Protein AF-A0A6P7GJR4-F1 (afdb_monomer)

Foldseek 3Di:
DDPLVVVVVVLVVVLVVLVVVVVVDVVSVVCLCPDPPDLSNSVDPDDDRPDDDPVRVLVVQCPDLQRNQLVVVCPDPPHDVCVVCVVVVVPPDDPVVVVVVSNVSSCVDPDPVVVCVVPDDDDPDDPVPPDPPPDPDDDDDDDDDDDD

Secondary structure (DSSP, 8-state):
--HHHHHHHHHHHHHHHHHHHHHH-HHHHHHHHH--SSTT-TTSSS----PPPHHHHHHHHHTSTTTSHHHHHHTSTTS-HHHHTHHHHS--S-HHHHHHHHHHHTT-S--HHHHHHHHS------GGGSS-----------------

Structure (mmCIF, N/CA/C/O backbone):
data_AF-A0A6P7GJR4-F1
#
_entry.id   AF-A0A6P7GJR4-F1
#
loop_
_atom_site.group_PDB
_atom_site.id
_atom_site.type_symbol
_atom_site.label_atom_id
_atom_site.label_alt_id
_atom_site.label_comp_id
_atom_site.label_asym_id
_atom_site.label_entity_id
_atom_site.label_seq_id
_atom_site.pdbx_PDB_ins_code
_atom_site.Cartn_x
_atom_site.Cartn_y
_atom_site.Cartn_z
_atom_site.occupancy
_atom_site.B_iso_or_equiv
_atom_site.auth_seq_id
_atom_site.auth_comp_id
_atom_site.auth_asym_id
_atom_site.auth_atom_id
_atom_site.pdbx_PDB_model_num
ATOM 1 N N . MET A 1 1 ? 3.185 6.226 3.267 1.00 56.47 1 MET A N 1
ATOM 2 C CA . MET A 1 1 ? 3.894 5.593 2.136 1.00 56.47 1 MET A CA 1
ATOM 3 C C . MET A 1 1 ? 3.688 4.096 2.273 1.00 56.47 1 MET A C 1
ATOM 5 O O . MET A 1 1 ? 4.055 3.567 3.313 1.00 56.47 1 MET A O 1
ATOM 9 N N . ASP A 1 2 ? 3.027 3.451 1.312 1.00 78.75 2 ASP A N 1
ATOM 10 C CA . ASP A 1 2 ? 2.813 2.000 1.344 1.00 78.75 2 ASP A CA 1
ATOM 11 C C . ASP A 1 2 ? 4.095 1.285 0.898 1.00 78.75 2 ASP A C 1
ATOM 13 O O . ASP A 1 2 ? 4.632 1.559 -0.175 1.00 78.75 2 ASP A O 1
ATOM 17 N N . ILE A 1 3 ? 4.630 0.420 1.760 1.00 82.62 3 ILE A N 1
ATOM 18 C CA . ILE A 1 3 ? 5.929 -0.231 1.532 1.00 82.62 3 ILE A CA 1
ATOM 19 C C . ILE A 1 3 ? 5.842 -1.222 0.361 1.00 82.62 3 ILE A C 1
ATOM 21 O O . ILE A 1 3 ? 6.806 -1.349 -0.392 1.00 82.62 3 ILE A O 1
ATOM 25 N N . GLY A 1 4 ? 4.691 -1.879 0.175 1.00 81.75 4 GLY A N 1
ATOM 26 C CA . GLY A 1 4 ? 4.464 -2.807 -0.934 1.00 81.75 4 GLY A CA 1
ATOM 27 C C . GLY A 1 4 ? 4.444 -2.084 -2.278 1.00 81.75 4 GLY A C 1
ATOM 28 O O . GLY A 1 4 ? 5.212 -2.421 -3.173 1.00 81.75 4 GLY A O 1
ATOM 29 N N . GLU A 1 5 ? 3.653 -1.017 -2.393 1.00 81.88 5 GLU A N 1
ATOM 30 C CA . GLU A 1 5 ? 3.609 -0.187 -3.607 1.00 81.88 5 GLU A CA 1
ATOM 31 C C . GLU A 1 5 ? 4.987 0.387 -3.966 1.00 81.88 5 GLU A C 1
ATOM 33 O O . GLU A 1 5 ? 5.377 0.420 -5.136 1.00 81.88 5 GLU A O 1
ATOM 38 N N . GLN A 1 6 ? 5.755 0.814 -2.958 1.00 85.50 6 GLN A N 1
ATOM 39 C CA . GLN A 1 6 ? 7.106 1.314 -3.177 1.00 85.50 6 GLN A CA 1
ATOM 40 C C . GLN A 1 6 ? 8.045 0.208 -3.672 1.00 85.50 6 GLN A C 1
ATOM 42 O O . GLN A 1 6 ? 8.828 0.457 -4.589 1.00 85.50 6 GLN A O 1
ATOM 47 N N . LEU A 1 7 ? 7.969 -0.996 -3.099 1.00 86.31 7 LEU A N 1
ATOM 48 C CA . LEU A 1 7 ? 8.746 -2.148 -3.553 1.00 86.31 7 LEU A CA 1
ATOM 49 C C . LEU A 1 7 ? 8.448 -2.467 -5.022 1.00 86.31 7 LEU A C 1
ATOM 51 O O . LEU A 1 7 ? 9.381 -2.565 -5.817 1.00 86.31 7 LEU A O 1
ATOM 55 N N . ASP A 1 8 ? 7.174 -2.538 -5.404 1.00 85.12 8 ASP A N 1
ATOM 56 C CA . ASP A 1 8 ? 6.777 -2.827 -6.786 1.00 85.12 8 ASP A CA 1
ATOM 57 C C . ASP A 1 8 ? 7.276 -1.768 -7.759 1.00 85.12 8 ASP A C 1
ATOM 59 O O . ASP A 1 8 ? 7.768 -2.092 -8.840 1.00 85.12 8 ASP A O 1
ATOM 63 N N . LYS A 1 9 ? 7.229 -0.495 -7.363 1.00 86.69 9 LYS A N 1
ATOM 64 C CA . LYS A 1 9 ? 7.783 0.593 -8.168 1.00 86.69 9 LYS A CA 1
ATOM 65 C C . LYS A 1 9 ? 9.291 0.437 -8.372 1.00 86.69 9 LYS A C 1
ATOM 67 O O . LYS A 1 9 ? 9.780 0.625 -9.485 1.00 86.69 9 LYS A O 1
ATOM 72 N N . GLN A 1 10 ? 10.034 0.083 -7.322 1.00 90.06 10 GLN A N 1
ATOM 73 C CA . GLN A 1 10 ? 11.476 -0.161 -7.435 1.00 90.06 10 GLN A CA 1
ATOM 74 C C . GLN A 1 10 ? 11.769 -1.370 -8.330 1.00 90.06 10 GLN A C 1
ATOM 76 O O . GLN A 1 10 ? 12.637 -1.297 -9.201 1.00 90.06 10 GLN A O 1
ATOM 81 N N . MET A 1 11 ? 11.009 -2.455 -8.177 1.00 89.88 11 MET A N 1
ATOM 82 C CA . MET A 1 11 ? 11.137 -3.644 -9.017 1.00 89.88 11 MET A CA 1
ATOM 83 C C . MET A 1 11 ? 10.835 -3.336 -10.489 1.00 89.88 11 MET A C 1
ATOM 85 O O . MET A 1 11 ? 11.610 -3.728 -11.361 1.00 89.88 11 MET A O 1
ATOM 89 N N . ALA A 1 12 ? 9.775 -2.577 -10.777 1.00 88.75 12 ALA A N 1
ATOM 90 C CA . ALA A 1 12 ? 9.421 -2.158 -12.131 1.00 88.75 12 ALA A CA 1
ATOM 91 C C . ALA A 1 12 ? 10.523 -1.308 -12.778 1.00 88.75 12 ALA A C 1
ATOM 93 O O . ALA A 1 12 ? 10.898 -1.551 -13.928 1.00 88.75 12 ALA A O 1
ATOM 94 N N . ASN A 1 13 ? 11.083 -0.351 -12.033 1.00 92.19 13 ASN A N 1
ATOM 95 C CA . ASN A 1 13 ? 12.175 0.494 -12.512 1.00 92.19 13 ASN A CA 1
ATOM 96 C C . ASN A 1 13 ? 13.410 -0.336 -12.876 1.00 92.19 13 ASN A C 1
ATOM 98 O O . ASN A 1 13 ? 13.966 -0.172 -13.962 1.00 92.19 13 ASN A O 1
ATOM 102 N N . LEU A 1 14 ? 13.813 -1.260 -11.999 1.00 92.38 14 LEU A N 1
ATOM 103 C CA . LEU A 1 14 ? 14.963 -2.122 -12.258 1.00 92.38 14 LEU A CA 1
ATOM 104 C C . LEU A 1 14 ? 14.714 -3.047 -13.453 1.00 92.38 14 LEU A C 1
ATOM 106 O O . LEU A 1 14 ? 15.564 -3.142 -14.335 1.00 92.38 14 LEU A O 1
ATOM 110 N N . ARG A 1 15 ? 13.536 -3.679 -13.542 1.00 91.56 15 ARG A N 1
ATOM 111 C CA . ARG A 1 15 ? 13.178 -4.519 -14.699 1.00 91.56 15 ARG A CA 1
ATOM 112 C C . ARG A 1 15 ? 13.223 -3.724 -16.002 1.00 91.56 15 ARG A C 1
ATOM 114 O O . ARG A 1 15 ? 13.743 -4.221 -16.996 1.00 91.56 15 ARG A O 1
ATOM 121 N N . THR A 1 16 ? 12.717 -2.493 -15.987 1.00 92.06 16 THR A N 1
ATOM 122 C CA . THR A 1 16 ? 12.740 -1.596 -17.150 1.00 92.06 16 THR A CA 1
ATOM 123 C C . THR A 1 16 ? 14.170 -1.277 -17.567 1.00 92.06 16 THR A C 1
ATOM 125 O O . THR A 1 16 ? 14.503 -1.407 -18.741 1.00 92.06 16 THR A O 1
ATOM 128 N N . TYR A 1 17 ? 15.035 -0.942 -16.607 1.00 93.94 17 TYR A N 1
ATOM 129 C CA . TYR A 1 17 ? 16.449 -0.675 -16.859 1.00 93.94 17 TYR A CA 1
ATOM 130 C C . TYR A 1 17 ? 17.159 -1.869 -17.511 1.00 93.94 17 TYR A C 1
ATOM 132 O O . TYR A 1 17 ? 17.766 -1.721 -18.571 1.00 93.94 17 TYR A O 1
ATOM 140 N N . PHE A 1 18 ? 17.045 -3.066 -16.925 1.00 92.88 18 PHE A N 1
ATOM 141 C CA . PHE A 1 18 ? 17.712 -4.262 -17.451 1.00 92.88 18 PHE A CA 1
ATOM 142 C C . PHE A 1 18 ? 17.209 -4.647 -18.846 1.00 92.88 18 PHE A C 1
ATOM 144 O O . PHE A 1 18 ? 18.015 -5.007 -19.705 1.00 92.88 18 PHE A O 1
ATOM 151 N N . LYS A 1 19 ? 15.898 -4.526 -19.096 1.00 90.81 19 LYS A N 1
ATOM 152 C CA . LYS A 1 19 ? 15.306 -4.814 -20.410 1.00 90.81 19 LYS A CA 1
ATOM 153 C C . LYS A 1 19 ? 15.736 -3.797 -21.468 1.00 90.81 19 LYS A C 1
ATOM 155 O O . LYS A 1 19 ? 16.168 -4.214 -22.537 1.00 90.81 19 LYS A O 1
ATOM 160 N N . ALA A 1 20 ? 15.713 -2.502 -21.153 1.00 93.44 20 ALA A N 1
ATOM 161 C CA . ALA A 1 20 ? 16.201 -1.459 -22.058 1.00 93.44 20 ALA A CA 1
ATOM 162 C C . ALA A 1 20 ? 17.692 -1.654 -22.388 1.00 93.44 20 ALA A C 1
ATOM 164 O O . ALA A 1 20 ? 18.111 -1.557 -23.539 1.00 93.44 20 ALA A O 1
ATOM 165 N N . GLN A 1 21 ? 18.504 -2.020 -21.395 1.00 93.81 21 GLN A N 1
ATOM 166 C CA . GLN A 1 21 ? 19.927 -2.268 -21.610 1.00 93.81 21 GLN A CA 1
ATOM 167 C C . GLN A 1 21 ? 20.199 -3.553 -22.418 1.00 93.81 21 GLN A C 1
ATOM 169 O O . GLN A 1 21 ? 21.218 -3.649 -23.101 1.00 93.81 21 GLN A O 1
ATOM 174 N N . ALA A 1 22 ? 19.296 -4.538 -22.397 1.00 92.56 22 ALA A N 1
ATOM 175 C CA . ALA A 1 22 ? 19.399 -5.759 -23.206 1.00 92.56 22 ALA A CA 1
ATOM 176 C C . ALA A 1 22 ? 19.196 -5.522 -24.719 1.00 92.56 22 ALA A C 1
ATOM 178 O O . ALA A 1 22 ? 19.582 -6.367 -25.541 1.00 92.56 22 ALA A O 1
ATOM 179 N N . GLU A 1 23 ? 18.626 -4.377 -25.102 1.00 92.00 23 GLU A N 1
ATOM 180 C CA . GLU A 1 23 ? 18.539 -3.950 -26.502 1.00 92.00 23 GLU A CA 1
ATOM 181 C C . GLU A 1 23 ? 19.927 -3.590 -27.048 1.00 92.00 23 GLU A C 1
ATOM 183 O O . GLU A 1 23 ? 20.268 -3.979 -28.165 1.00 92.00 23 GLU A O 1
ATOM 188 N N . SER A 1 24 ? 20.759 -2.937 -26.229 1.00 93.06 24 SER A N 1
ATOM 189 C CA . SER A 1 24 ? 22.090 -2.451 -26.615 1.00 93.06 24 SER A CA 1
ATOM 190 C C . SER A 1 24 ? 23.242 -3.398 -26.254 1.00 93.06 24 SER A C 1
ATOM 192 O O . SER A 1 24 ? 24.281 -3.376 -26.912 1.00 93.06 24 SER A O 1
ATOM 194 N N . SER A 1 25 ? 23.086 -4.247 -25.231 1.00 95.75 25 SER A N 1
ATOM 195 C CA . SER A 1 25 ? 24.165 -5.070 -24.673 1.00 95.75 25 SER A CA 1
ATOM 196 C C . SER A 1 25 ? 23.846 -6.567 -24.688 1.00 95.75 25 SER A C 1
ATOM 198 O O . SER A 1 25 ? 22.870 -7.030 -24.092 1.00 95.75 25 SER A O 1
ATOM 200 N N . THR A 1 26 ? 24.738 -7.357 -25.294 1.00 93.62 26 THR A N 1
ATOM 201 C CA . THR A 1 26 ? 24.657 -8.830 -25.305 1.00 93.62 26 THR A CA 1
ATOM 202 C C . THR A 1 26 ? 24.745 -9.430 -23.901 1.00 93.62 26 THR A C 1
ATOM 204 O O . THR A 1 26 ? 24.062 -10.408 -23.613 1.00 93.62 26 THR A O 1
ATOM 207 N N . PHE A 1 27 ? 25.513 -8.813 -22.999 1.00 93.81 27 PHE A N 1
ATOM 208 C CA . PHE A 1 27 ? 25.630 -9.237 -21.603 1.00 93.81 27 PHE A CA 1
ATOM 209 C C . PHE A 1 27 ? 24.295 -9.133 -20.851 1.00 93.81 27 PHE A C 1
ATOM 211 O O . PHE A 1 27 ? 23.854 -10.098 -20.229 1.00 93.81 27 PHE A O 1
ATOM 218 N N . HIS A 1 28 ? 23.607 -7.993 -20.970 1.00 93.31 28 HIS A N 1
ATOM 219 C CA . HIS A 1 28 ? 22.311 -7.773 -20.320 1.00 93.31 28 HIS A CA 1
ATOM 220 C C . HIS A 1 28 ? 21.228 -8.698 -20.883 1.00 93.31 28 HIS A C 1
ATOM 222 O O . HIS A 1 28 ? 20.371 -9.170 -20.138 1.00 93.31 28 HIS A O 1
ATOM 228 N N . ARG A 1 29 ? 21.310 -9.033 -22.177 1.00 93.56 29 ARG A N 1
ATOM 229 C CA . ARG A 1 29 ? 20.435 -10.028 -22.808 1.00 93.56 29 ARG A CA 1
ATOM 230 C C . ARG A 1 29 ? 20.633 -11.426 -22.225 1.00 93.56 29 ARG A C 1
ATOM 232 O O . ARG A 1 29 ? 19.645 -12.083 -21.908 1.00 93.56 29 ARG A O 1
ATOM 239 N N . SER A 1 30 ? 21.881 -11.854 -22.034 1.00 92.75 30 SER A N 1
ATOM 240 C CA . SER A 1 30 ? 22.189 -13.136 -21.390 1.00 92.75 30 SER A CA 1
ATOM 241 C C . SER A 1 30 ? 21.684 -13.185 -19.947 1.00 92.75 30 SER A C 1
ATOM 243 O O . SER A 1 30 ? 21.093 -14.184 -19.549 1.00 92.75 30 SER A O 1
ATOM 245 N N . ILE A 1 31 ? 21.840 -12.094 -19.186 1.00 91.38 31 ILE A N 1
ATOM 246 C CA . ILE A 1 31 ? 21.292 -11.989 -17.824 1.00 91.38 31 ILE A CA 1
ATOM 247 C C . ILE A 1 31 ? 19.768 -12.132 -17.845 1.00 91.38 31 ILE A C 1
ATOM 249 O O . ILE A 1 31 ? 19.232 -12.969 -17.126 1.00 91.38 31 ILE A O 1
ATOM 253 N N . CYS A 1 32 ? 19.070 -11.373 -18.697 1.00 91.75 32 CYS A N 1
ATOM 254 C CA . CYS A 1 32 ? 17.608 -11.427 -18.769 1.00 91.75 32 CYS A CA 1
ATOM 255 C C . CYS A 1 32 ? 17.085 -12.813 -19.178 1.00 91.75 32 CYS A C 1
ATOM 257 O O . CYS A 1 32 ? 16.010 -13.208 -18.742 1.00 91.75 32 CYS A O 1
ATOM 259 N N . ALA A 1 33 ? 17.828 -13.555 -20.004 1.00 90.19 33 ALA A N 1
ATOM 260 C CA . ALA A 1 33 ? 17.431 -14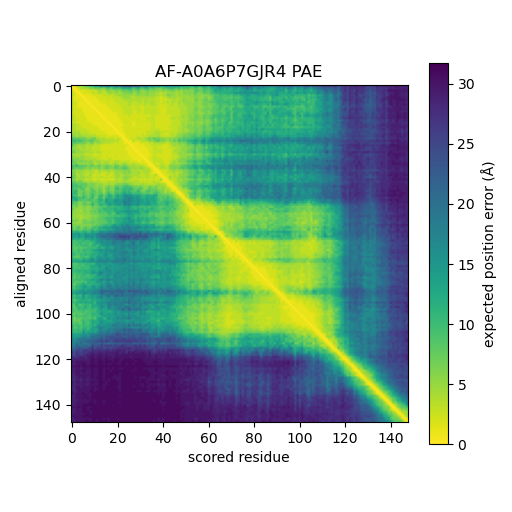.889 -20.449 1.00 90.19 33 ALA A CA 1
ATOM 261 C C . ALA A 1 33 ? 17.600 -15.972 -19.367 1.00 90.19 33 ALA A C 1
ATOM 263 O O . ALA A 1 33 ? 16.844 -16.945 -19.357 1.00 90.19 33 ALA A O 1
ATOM 264 N N . VAL A 1 34 ? 18.593 -15.817 -18.485 1.00 92.06 34 VAL A N 1
ATOM 265 C CA . VAL A 1 34 ? 18.960 -16.814 -17.463 1.00 92.06 34 VAL A CA 1
ATOM 266 C C . VAL A 1 34 ? 18.319 -16.519 -16.103 1.00 92.06 34 VAL A C 1
ATOM 268 O O . VAL A 1 34 ? 18.130 -17.435 -15.306 1.00 92.06 34 VAL A O 1
ATOM 271 N N . ASP A 1 35 ? 17.976 -15.262 -15.825 1.00 87.38 35 ASP A N 1
ATOM 272 C CA . ASP A 1 35 ? 17.453 -14.848 -14.525 1.00 87.38 35 ASP A CA 1
ATOM 273 C C . ASP A 1 35 ? 16.037 -15.385 -14.244 1.00 87.38 35 ASP A C 1
ATOM 275 O O . ASP A 1 35 ? 15.036 -14.896 -14.776 1.00 87.38 35 ASP A O 1
ATOM 279 N N . ASP A 1 36 ? 15.985 -16.375 -13.351 1.00 85.31 36 ASP A N 1
ATOM 280 C CA . ASP A 1 36 ? 14.766 -16.957 -12.763 1.00 85.31 36 ASP A CA 1
ATOM 281 C C . ASP A 1 36 ? 14.831 -17.028 -11.220 1.00 85.31 36 ASP A C 1
ATOM 283 O O . ASP A 1 36 ? 13.836 -17.268 -10.54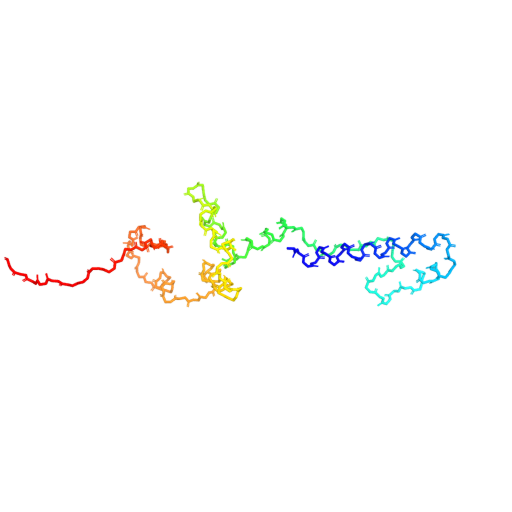0 1.00 85.31 36 ASP A O 1
ATOM 287 N N . SER A 1 37 ? 16.016 -16.809 -10.639 1.00 83.62 37 SER A N 1
ATOM 288 C CA . SER A 1 37 ? 16.271 -16.968 -9.203 1.00 83.62 37 SER A CA 1
ATOM 289 C C . SER A 1 37 ? 16.148 -15.671 -8.408 1.00 83.62 37 SER A C 1
ATOM 291 O O . SER A 1 37 ? 16.005 -15.720 -7.184 1.00 83.62 37 SER A O 1
ATOM 293 N N . THR A 1 38 ? 16.198 -14.508 -9.065 1.00 85.50 38 THR A N 1
ATOM 294 C CA . THR A 1 38 ? 16.033 -13.225 -8.380 1.00 85.50 38 THR A CA 1
ATOM 295 C C . THR A 1 38 ? 14.560 -12.817 -8.302 1.00 85.50 38 THR A C 1
ATOM 297 O O . THR A 1 38 ? 13.757 -13.182 -9.166 1.00 85.50 38 THR A O 1
ATOM 300 N N . PRO A 1 39 ? 14.174 -11.987 -7.315 1.00 82.06 39 PRO A N 1
ATOM 301 C CA . PRO A 1 39 ? 12.824 -11.428 -7.252 1.00 82.06 39 PRO A CA 1
ATOM 302 C C . PRO A 1 39 ? 12.427 -10.639 -8.508 1.00 82.06 39 PRO A C 1
ATOM 304 O O . PRO A 1 39 ? 11.238 -10.472 -8.768 1.00 82.06 39 PRO A O 1
ATOM 307 N N . LEU A 1 40 ? 13.401 -10.153 -9.292 1.00 85.62 40 LEU A N 1
ATOM 308 C CA . LEU A 1 40 ? 13.132 -9.398 -10.510 1.00 85.62 40 LEU A CA 1
ATOM 309 C C . LEU A 1 40 ? 12.571 -10.262 -11.630 1.00 85.62 40 LEU A C 1
ATOM 311 O O . LEU A 1 40 ? 11.862 -9.692 -12.452 1.00 85.62 40 LEU A O 1
ATOM 315 N N . LYS A 1 41 ? 12.860 -11.571 -11.676 1.00 87.12 41 LYS A N 1
ATOM 316 C CA . LYS A 1 41 ? 12.387 -12.514 -12.705 1.00 87.12 41 LYS A CA 1
ATOM 317 C C . LYS A 1 41 ? 12.414 -11.919 -14.114 1.00 87.12 41 LYS A C 1
ATOM 319 O O . LYS A 1 41 ? 11.375 -11.762 -14.768 1.00 87.12 41 LYS A O 1
ATOM 324 N N . LEU A 1 42 ? 13.597 -11.506 -14.560 1.00 88.12 42 LEU A N 1
ATOM 325 C CA . LEU A 1 42 ? 13.775 -10.770 -15.815 1.00 88.12 42 LEU A CA 1
ATOM 326 C C . LEU A 1 42 ? 13.370 -11.590 -17.046 1.00 88.12 42 LEU A C 1
ATOM 328 O O . LEU A 1 42 ? 12.964 -10.996 -18.048 1.00 88.12 42 LEU A O 1
ATOM 332 N N . ARG A 1 43 ? 13.405 -12.926 -16.942 1.00 86.56 43 ARG A N 1
ATOM 333 C CA . ARG A 1 43 ? 12.933 -13.854 -17.976 1.00 86.56 43 ARG A CA 1
ATOM 334 C C . ARG A 1 43 ? 11.435 -13.730 -18.257 1.00 86.56 43 ARG A C 1
ATOM 336 O O . ARG A 1 43 ? 11.003 -13.941 -19.388 1.00 86.56 43 ARG A O 1
ATOM 343 N N . GLU A 1 44 ? 10.633 -13.386 -17.251 1.00 84.25 44 GLU A N 1
ATOM 344 C CA . GLU A 1 44 ? 9.197 -13.172 -17.430 1.00 84.25 44 GLU A CA 1
ATOM 345 C C . GLU A 1 44 ? 8.950 -11.837 -18.160 1.00 84.25 44 GLU A C 1
ATOM 347 O O . GLU A 1 44 ? 9.587 -10.809 -17.884 1.00 84.25 44 GLU A O 1
ATOM 352 N N . GLN A 1 45 ? 8.007 -11.821 -19.105 1.00 74.00 45 GLN A N 1
ATOM 353 C CA . GLN A 1 45 ? 7.693 -10.604 -19.857 1.00 74.00 45 GLN A CA 1
ATOM 354 C C . GLN A 1 45 ? 6.950 -9.583 -18.991 1.00 74.00 45 GLN A C 1
ATOM 356 O O . GLN A 1 45 ? 7.296 -8.400 -19.007 1.00 74.00 45 GLN A O 1
ATOM 361 N N . GLU A 1 46 ? 6.018 -10.053 -18.171 1.00 74.31 46 GLU A N 1
ATOM 362 C CA . GLU A 1 46 ? 5.205 -9.221 -17.290 1.00 74.31 46 GLU A CA 1
ATOM 363 C C . GLU A 1 46 ? 5.703 -9.290 -15.844 1.00 74.31 46 GLU A C 1
ATOM 365 O O . GLU A 1 46 ? 6.308 -10.275 -15.412 1.00 74.31 46 GLU A O 1
ATOM 370 N N . MET A 1 47 ? 5.496 -8.206 -15.099 1.00 73.50 47 MET A N 1
ATOM 371 C CA . MET A 1 47 ? 5.727 -8.170 -13.659 1.00 73.50 47 MET A CA 1
ATOM 372 C C . MET A 1 47 ? 4.397 -8.451 -12.967 1.00 73.50 47 MET A C 1
ATOM 374 O O . MET A 1 47 ? 3.420 -7.742 -13.201 1.00 73.50 47 MET A O 1
ATOM 378 N N . ARG A 1 48 ? 4.351 -9.473 -12.111 1.00 71.06 48 ARG A N 1
ATOM 379 C CA . ARG A 1 48 ? 3.166 -9.732 -11.290 1.00 71.06 48 ARG A CA 1
ATOM 380 C C . ARG A 1 48 ? 3.099 -8.697 -10.172 1.00 71.06 48 ARG A C 1
ATOM 382 O O . ARG A 1 48 ? 3.945 -8.704 -9.284 1.00 71.06 48 ARG A O 1
ATOM 389 N N . ILE A 1 49 ? 2.100 -7.825 -10.235 1.00 68.88 49 ILE A N 1
ATOM 390 C CA . ILE A 1 49 ? 1.758 -6.901 -9.152 1.00 68.88 49 ILE A CA 1
ATOM 391 C C . ILE A 1 49 ? 0.913 -7.692 -8.157 1.00 68.88 49 ILE A C 1
ATOM 393 O O . ILE A 1 49 ? -0.179 -8.144 -8.494 1.00 68.88 49 ILE A O 1
ATOM 397 N N . ASN A 1 50 ? 1.435 -7.900 -6.949 1.00 67.31 50 ASN A N 1
ATOM 398 C CA . ASN A 1 50 ? 0.770 -8.714 -5.924 1.00 67.31 50 ASN A CA 1
ATOM 399 C C . ASN A 1 50 ? 0.077 -7.871 -4.842 1.00 67.31 50 ASN A C 1
ATOM 401 O O . ASN A 1 50 ? -0.477 -8.434 -3.896 1.00 67.31 50 ASN A O 1
ATOM 405 N N . HIS A 1 51 ? 0.105 -6.539 -4.942 1.00 69.31 51 HIS A N 1
ATOM 406 C CA . HIS A 1 51 ? -0.481 -5.684 -3.911 1.00 69.31 51 HIS A CA 1
ATOM 407 C C . HIS A 1 51 ? -1.932 -5.358 -4.212 1.00 69.31 51 HIS A C 1
ATOM 409 O O . HIS A 1 51 ? -2.276 -4.892 -5.296 1.00 69.31 51 HIS A O 1
ATOM 415 N N . LEU A 1 52 ? -2.765 -5.537 -3.191 1.00 71.62 52 LEU A N 1
ATOM 416 C CA . LEU A 1 52 ? -4.110 -4.986 -3.167 1.00 71.62 52 LEU A CA 1
ATOM 417 C C . LEU A 1 52 ? -4.029 -3.461 -3.281 1.00 71.62 52 LEU A C 1
ATOM 419 O O . LEU A 1 52 ? -3.236 -2.818 -2.581 1.00 71.62 52 LEU A O 1
ATOM 423 N N . SER A 1 53 ? -4.886 -2.885 -4.116 1.00 77.69 53 SER A N 1
ATOM 424 C CA . SER A 1 53 ? -5.099 -1.442 -4.149 1.00 77.69 53 SER A CA 1
ATOM 425 C C . SER A 1 53 ? -5.513 -0.931 -2.768 1.00 77.69 53 SER A C 1
ATOM 427 O O . SER A 1 53 ? -6.051 -1.669 -1.934 1.00 77.69 53 SER A O 1
ATOM 429 N N . LYS A 1 54 ? -5.298 0.363 -2.513 1.00 79.62 54 LYS A N 1
ATOM 430 C CA . LYS A 1 54 ? -5.745 1.009 -1.271 1.00 79.62 54 LYS A CA 1
ATOM 431 C C . LYS A 1 54 ? -7.223 0.723 -0.970 1.00 79.62 54 LYS A C 1
ATOM 433 O O . LYS A 1 54 ? -7.565 0.435 0.175 1.00 79.62 54 LYS A O 1
ATOM 438 N N . ASP A 1 55 ? -8.073 0.737 -1.992 1.00 81.06 55 ASP A N 1
ATOM 439 C CA . ASP A 1 55 ? -9.506 0.487 -1.845 1.00 81.06 55 ASP A CA 1
ATOM 440 C C . ASP A 1 55 ? -9.807 -0.975 -1.505 1.00 81.06 55 ASP A C 1
ATOM 442 O O . ASP A 1 55 ? -10.650 -1.252 -0.654 1.00 81.06 55 ASP A O 1
ATOM 446 N N . GLU A 1 56 ? -9.096 -1.930 -2.106 1.00 83.69 56 GLU A N 1
ATOM 447 C CA . GLU A 1 56 ? -9.220 -3.348 -1.752 1.00 83.69 56 GLU A CA 1
ATOM 448 C C . GLU A 1 56 ? -8.714 -3.625 -0.338 1.00 83.69 56 GLU A C 1
ATOM 450 O O . GLU A 1 56 ? -9.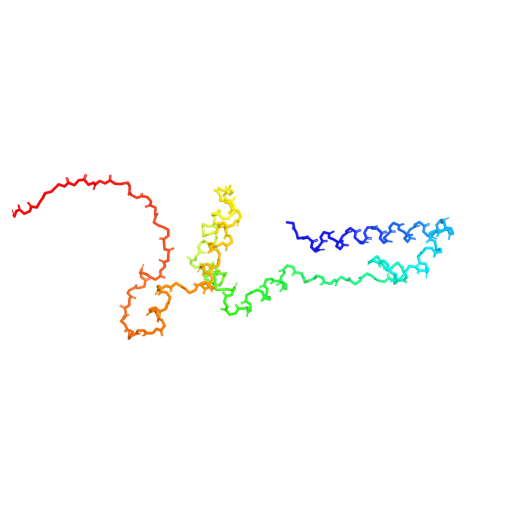358 -4.368 0.406 1.00 83.69 56 GLU A O 1
ATOM 455 N N . LYS A 1 57 ? -7.611 -2.985 0.072 1.00 83.38 57 LYS A N 1
ATOM 456 C CA . LYS A 1 57 ? -7.121 -3.026 1.457 1.00 83.38 57 LYS A CA 1
ATOM 457 C C . LYS A 1 57 ? -8.186 -2.487 2.410 1.00 83.38 57 LYS A C 1
ATOM 459 O O . LYS A 1 57 ? -8.502 -3.150 3.396 1.00 83.38 57 LYS A O 1
ATOM 464 N N . MET A 1 58 ? -8.796 -1.343 2.091 1.00 81.88 58 MET A N 1
ATOM 465 C CA . MET A 1 58 ? -9.873 -0.756 2.893 1.00 81.88 58 MET A CA 1
ATOM 466 C C . MET A 1 58 ? -11.105 -1.659 2.966 1.00 81.88 58 MET A C 1
ATOM 468 O O . MET A 1 58 ? -11.616 -1.888 4.058 1.00 81.88 58 M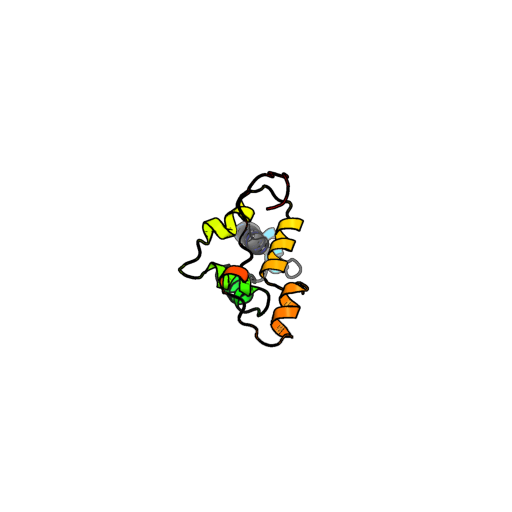ET A O 1
ATOM 472 N N . ARG A 1 59 ? -11.571 -2.220 1.844 1.00 84.25 59 ARG A N 1
ATOM 473 C CA . ARG A 1 59 ? -12.709 -3.158 1.821 1.00 84.25 59 ARG A CA 1
ATOM 474 C C . ARG A 1 59 ? -12.424 -4.412 2.641 1.00 84.25 59 ARG A C 1
ATOM 476 O O . ARG A 1 59 ? -13.256 -4.819 3.446 1.00 84.25 59 ARG A O 1
ATOM 483 N N . THR A 1 60 ? -11.233 -4.985 2.480 1.00 84.31 60 THR A N 1
ATOM 484 C CA . THR A 1 60 ? -10.782 -6.155 3.248 1.00 84.31 60 THR A CA 1
ATOM 485 C C . THR A 1 60 ? -10.730 -5.842 4.739 1.00 84.31 60 THR A C 1
ATOM 487 O O . THR A 1 60 ? -11.089 -6.681 5.561 1.00 84.31 60 THR A O 1
ATOM 490 N N . TRP A 1 61 ? -10.292 -4.637 5.104 1.00 79.56 61 TRP A N 1
ATOM 491 C CA . TRP A 1 61 ? -10.214 -4.200 6.492 1.00 79.56 61 TRP A CA 1
ATOM 492 C C . TRP A 1 61 ? -11.602 -3.957 7.103 1.00 79.56 61 TRP A C 1
ATOM 494 O O . TRP A 1 61 ? -11.895 -4.507 8.162 1.00 79.56 61 TRP A O 1
ATOM 504 N N . MET A 1 62 ? -12.496 -3.259 6.392 1.00 77.19 62 MET A N 1
ATOM 505 C CA . MET A 1 62 ? -13.891 -3.031 6.803 1.00 77.19 62 MET A CA 1
ATOM 506 C C . MET A 1 62 ? -14.702 -4.323 6.936 1.00 77.19 62 MET A C 1
ATOM 508 O O . MET A 1 62 ? -15.580 -4.413 7.790 1.00 77.19 62 MET A O 1
ATOM 512 N N . GLY A 1 63 ? -14.408 -5.332 6.111 1.00 77.12 63 GLY A N 1
ATOM 513 C CA . GLY A 1 63 ? -15.070 -6.635 6.167 1.00 77.12 63 GLY A CA 1
ATOM 514 C C . GLY A 1 63 ? -14.711 -7.472 7.399 1.00 77.12 63 GLY A C 1
ATOM 515 O O . GLY A 1 63 ? -15.364 -8.481 7.661 1.00 77.12 63 GLY A O 1
ATOM 516 N N . LYS A 1 64 ? -13.688 -7.087 8.175 1.00 78.19 64 LYS A N 1
ATOM 517 C CA . LYS A 1 64 ? -13.311 -7.813 9.392 1.00 78.19 64 LYS A CA 1
ATOM 518 C C . LYS A 1 64 ? -14.240 -7.416 10.548 1.00 78.19 64 LYS A C 1
ATOM 520 O O . LYS A 1 64 ? -14.297 -6.237 10.893 1.00 78.19 64 LYS A O 1
ATOM 525 N N . PRO A 1 65 ? -14.888 -8.381 11.230 1.00 69.69 65 PRO A N 1
ATOM 526 C CA . PRO A 1 65 ? -15.919 -8.100 12.234 1.00 69.69 65 PRO A CA 1
ATOM 527 C C . PRO A 1 65 ? -15.425 -7.288 13.441 1.00 69.69 65 PRO A C 1
ATOM 529 O O . PRO A 1 65 ? -16.216 -6.574 14.049 1.00 69.69 65 PRO A O 1
ATOM 532 N N . LEU A 1 66 ? -14.133 -7.377 13.780 1.00 69.94 66 LEU A N 1
ATOM 533 C CA . LEU A 1 66 ? -13.529 -6.618 14.881 1.00 69.94 66 LEU A CA 1
ATOM 534 C C . LEU A 1 66 ? -12.744 -5.386 14.421 1.00 69.94 66 LEU A C 1
ATOM 536 O O . LEU A 1 66 ? -12.622 -4.456 15.193 1.00 69.94 66 LEU A O 1
ATOM 540 N N . HIS A 1 67 ? -12.231 -5.340 13.190 1.00 70.94 67 HIS A N 1
ATOM 541 C CA . HIS A 1 67 ? -11.265 -4.308 12.768 1.00 70.94 67 HIS A CA 1
ATOM 542 C C . HIS A 1 67 ? -11.850 -3.225 11.849 1.00 70.94 67 HIS A C 1
ATOM 544 O O . HIS A 1 67 ? -11.128 -2.355 11.383 1.00 70.94 67 HIS A O 1
ATOM 550 N N . GLY A 1 68 ? -13.145 -3.300 11.533 1.00 70.12 68 GLY A N 1
ATOM 551 C CA . GLY A 1 68 ? -13.844 -2.294 10.726 1.00 70.12 68 GLY A CA 1
ATOM 552 C C . GLY A 1 68 ? -14.783 -1.400 11.534 1.00 70.12 68 GLY A C 1
ATOM 553 O O . GL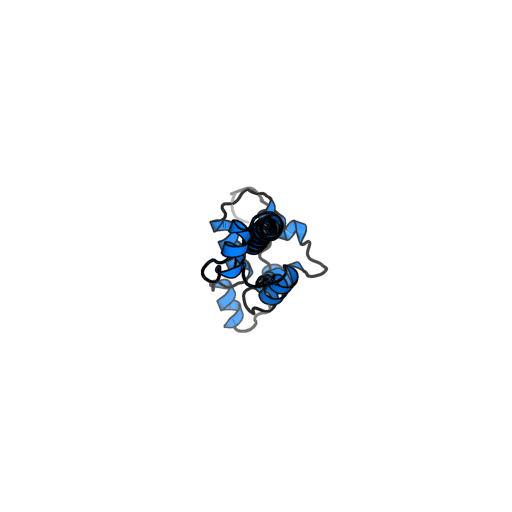Y A 1 68 ? -15.441 -0.526 10.971 1.00 70.12 68 GLY A O 1
ATOM 554 N N . ARG A 1 69 ? -14.907 -1.634 12.844 1.00 79.69 69 ARG A N 1
ATOM 555 C CA . ARG A 1 69 ? -15.965 -1.028 13.653 1.00 79.69 69 ARG A CA 1
ATOM 556 C C . ARG A 1 69 ? -15.783 0.475 13.795 1.00 79.69 69 ARG A C 1
ATOM 558 O O . ARG A 1 69 ? -16.734 1.207 13.528 1.00 79.69 69 ARG A O 1
ATOM 565 N N . HIS A 1 70 ? -14.600 0.926 14.210 1.00 82.62 70 HIS A N 1
ATOM 566 C CA . HIS A 1 70 ? -14.360 2.352 14.404 1.00 82.62 70 HIS A CA 1
ATOM 567 C C . HIS A 1 70 ? -14.550 3.117 13.092 1.00 82.62 70 HIS A C 1
ATOM 569 O O . HIS A 1 70 ? -15.222 4.145 13.061 1.00 82.62 70 HIS A O 1
ATOM 575 N N . LEU A 1 71 ? -14.048 2.558 11.989 1.00 81.00 71 LEU A N 1
ATOM 576 C CA . LEU A 1 71 ? -14.207 3.140 10.661 1.00 81.00 71 LEU A CA 1
ATOM 577 C C . LEU A 1 71 ? -15.688 3.267 10.259 1.00 81.00 71 LEU A C 1
ATOM 579 O O . LEU A 1 71 ? -16.094 4.302 9.735 1.00 81.00 71 LEU A O 1
ATOM 583 N N . ASN A 1 72 ? -16.512 2.258 10.554 1.00 81.56 72 ASN A N 1
ATOM 584 C CA . ASN A 1 72 ? -17.955 2.309 10.306 1.00 81.56 72 ASN A CA 1
ATOM 585 C C . ASN A 1 72 ? -18.674 3.352 11.178 1.00 81.56 72 ASN A C 1
ATOM 587 O O . ASN A 1 72 ? -19.594 4.008 10.699 1.00 81.56 72 ASN A O 1
ATOM 591 N N . GLU A 1 73 ? -18.272 3.514 12.443 1.00 82.88 73 GLU A N 1
ATOM 592 C CA . GLU A 1 73 ? -18.839 4.520 13.355 1.00 82.88 73 GLU A C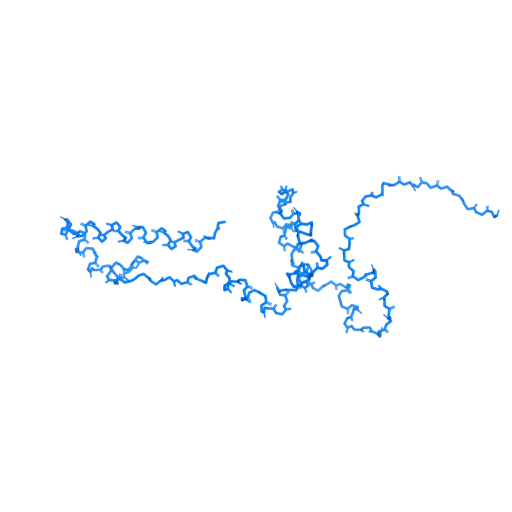A 1
ATOM 593 C C . GLU A 1 73 ? -18.465 5.949 12.924 1.00 82.88 73 GLU A C 1
ATOM 595 O O . GLU A 1 73 ? -19.300 6.849 12.967 1.00 82.88 73 GLU A O 1
ATOM 600 N N . VAL A 1 74 ? -17.230 6.153 12.459 1.00 85.44 74 VAL A N 1
ATOM 601 C CA . VAL A 1 74 ? -16.728 7.466 12.029 1.00 85.44 74 VAL A CA 1
ATOM 602 C C . VAL A 1 74 ? -17.272 7.899 10.664 1.00 85.44 74 VAL A C 1
ATOM 604 O O . VAL A 1 74 ? -17.396 9.094 10.411 1.00 85.44 74 VAL A O 1
ATOM 607 N N . ASN A 1 75 ? -17.637 6.953 9.797 1.00 84.25 75 ASN A N 1
ATOM 608 C CA . ASN A 1 75 ? -18.224 7.242 8.484 1.00 84.25 75 ASN A CA 1
ATOM 609 C C . ASN A 1 75 ? -19.732 7.560 8.529 1.00 84.25 75 ASN A C 1
ATOM 611 O O . ASN A 1 75 ? -20.369 7.656 7.481 1.00 84.25 75 ASN A O 1
ATOM 615 N N . GLN A 1 76 ? -20.330 7.701 9.714 1.00 86.31 76 GLN A N 1
ATOM 616 C CA . GLN A 1 76 ? -21.734 8.089 9.840 1.00 86.31 76 GLN A CA 1
ATOM 617 C C . GLN A 1 76 ? -21.930 9.573 9.514 1.00 86.31 76 GLN A C 1
ATOM 619 O O . GLN A 1 76 ? -21.110 10.408 9.877 1.00 86.31 76 GLN A O 1
ATOM 624 N N . GLU A 1 77 ? -23.051 9.906 8.869 1.00 87.44 77 GLU A N 1
ATOM 625 C CA . GLU A 1 77 ? -23.337 11.251 8.337 1.00 87.44 77 GLU A CA 1
ATOM 626 C C . GLU A 1 77 ? -23.236 12.371 9.388 1.00 87.44 77 GLU A C 1
ATOM 628 O O . GLU A 1 77 ? -22.840 13.491 9.082 1.00 87.44 77 GLU A O 1
ATOM 633 N N . TYR A 1 78 ? -23.556 12.064 10.645 1.00 90.00 78 TYR A N 1
ATOM 634 C CA . TYR A 1 78 ? -23.546 13.025 11.748 1.00 90.00 78 TYR A CA 1
ATOM 635 C C . TYR A 1 78 ? -22.213 13.099 12.510 1.00 90.00 78 TYR A C 1
ATOM 637 O O . TYR A 1 78 ? -22.119 13.821 13.506 1.00 90.00 78 TYR A O 1
ATOM 645 N N . VAL A 1 79 ? -21.196 12.334 12.104 1.00 87.12 79 VAL A N 1
ATOM 646 C CA . VAL A 1 79 ? -19.889 12.302 12.766 1.00 87.12 79 VAL A CA 1
ATOM 647 C C . VAL A 1 79 ? -18.881 13.102 11.951 1.00 87.12 79 VAL A C 1
ATOM 649 O O . VAL A 1 79 ? -18.622 12.817 10.785 1.00 87.12 79 VAL A O 1
ATOM 652 N N . ASP A 1 80 ? -18.248 14.089 12.587 1.00 89.38 80 ASP A N 1
ATOM 653 C CA . ASP A 1 80 ? -17.100 14.765 11.990 1.00 89.38 80 ASP A CA 1
ATOM 654 C C . ASP A 1 80 ? -15.879 13.836 12.040 1.00 89.38 80 ASP A C 1
ATOM 656 O O . ASP A 1 80 ? -15.194 13.698 13.063 1.00 89.38 80 ASP A O 1
ATOM 660 N N . SER A 1 81 ? -15.610 13.190 10.907 1.00 87.06 81 SER A N 1
ATOM 661 C CA . SER A 1 81 ? -14.472 12.290 10.732 1.00 87.06 81 SER A CA 1
ATOM 662 C C . SER A 1 81 ? -13.124 12.986 10.916 1.00 87.06 81 SER A C 1
ATOM 664 O O . SER A 1 81 ? -12.186 12.397 11.464 1.00 87.06 81 SER A O 1
ATOM 666 N N . ARG A 1 82 ? -13.016 14.262 10.533 1.00 86.38 82 ARG A N 1
ATOM 667 C CA . ARG A 1 82 ? -11.767 15.016 10.649 1.00 86.38 82 ARG A CA 1
ATOM 668 C C . ARG A 1 82 ? -11.467 15.342 12.104 1.00 86.38 82 ARG A C 1
ATOM 670 O O . ARG A 1 82 ? -10.331 15.161 12.538 1.00 86.38 82 ARG A O 1
ATOM 677 N N . ALA A 1 83 ? -12.473 15.778 12.859 1.00 86.62 83 ALA A N 1
ATOM 678 C CA . ALA A 1 83 ? -12.328 16.019 14.291 1.00 86.62 83 ALA A CA 1
ATOM 679 C C . ALA A 1 83 ? -12.045 14.713 15.052 1.00 86.62 83 ALA A C 1
ATOM 681 O O . ALA A 1 83 ? -11.155 14.674 15.902 1.00 86.62 83 ALA A O 1
ATOM 682 N N . SER A 1 84 ? -12.739 13.628 14.695 1.00 85.94 84 SER A N 1
ATOM 683 C CA . SER A 1 84 ? -12.595 12.316 15.345 1.00 85.94 84 SER A CA 1
ATOM 684 C C . SER A 1 84 ? -11.203 11.702 15.161 1.00 85.94 84 SER A C 1
ATOM 686 O O . SER A 1 84 ? -10.697 11.056 16.076 1.00 85.94 84 SER A O 1
ATOM 688 N N . ASN A 1 85 ? -10.554 11.949 14.017 1.00 87.12 85 ASN A N 1
ATOM 689 C CA . ASN A 1 85 ? -9.225 11.420 13.681 1.00 87.12 85 ASN A CA 1
ATOM 690 C C . ASN A 1 85 ? -8.084 12.433 13.847 1.00 87.12 85 ASN A C 1
ATOM 692 O O . ASN A 1 85 ? -6.937 12.127 13.523 1.00 87.12 85 ASN A O 1
ATOM 696 N N . TYR A 1 86 ? -8.358 13.639 14.352 1.00 88.50 86 TYR A N 1
ATOM 697 C CA . TYR A 1 86 ? -7.347 14.697 14.452 1.00 88.50 86 TYR A CA 1
ATOM 698 C C . TYR A 1 86 ? -6.111 14.266 15.255 1.00 88.50 86 TYR A C 1
ATOM 700 O O . TYR A 1 86 ? -4.982 14.642 14.940 1.00 88.50 86 TYR A O 1
ATOM 708 N N . TRP A 1 87 ? -6.319 13.434 16.273 1.00 85.25 87 TRP A N 1
ATOM 709 C CA . TRP A 1 87 ? -5.261 12.930 17.137 1.00 85.25 87 TRP A CA 1
ATOM 710 C C . TRP A 1 87 ? -4.202 12.108 16.378 1.00 85.25 87 TRP A C 1
ATOM 712 O O . TRP A 1 87 ? -3.025 12.269 16.693 1.00 85.25 87 TRP A O 1
ATOM 722 N N . LEU A 1 88 ? -4.585 11.364 15.326 1.00 82.69 88 LEU A N 1
ATOM 723 C CA . LEU A 1 88 ? -3.672 10.609 14.446 1.00 82.69 88 LEU A CA 1
ATOM 724 C C . LEU A 1 88 ? -2.771 11.515 13.596 1.00 82.69 88 LEU A C 1
ATOM 726 O O . LEU A 1 88 ? -1.678 11.131 13.201 1.00 82.69 88 LEU A O 1
ATOM 730 N N . VAL A 1 89 ? -3.241 12.722 13.274 1.00 82.62 89 VAL A N 1
ATOM 731 C CA . VAL A 1 89 ? -2.521 13.661 12.396 1.00 82.62 89 VAL A CA 1
ATOM 732 C C . VAL A 1 89 ? -1.722 14.681 13.207 1.00 82.62 89 VAL A C 1
ATOM 734 O O . VAL A 1 89 ? -0.792 15.302 12.702 1.00 82.62 89 VAL A O 1
ATOM 737 N N . SER A 1 90 ? -2.063 14.852 14.485 1.00 85.81 90 SER A N 1
ATOM 738 C CA . SER A 1 90 ? -1.455 15.861 15.350 1.00 85.81 90 SER A CA 1
ATOM 739 C C . SER A 1 90 ? 0.038 15.636 15.627 1.00 85.81 90 SER A C 1
ATOM 741 O O . SER A 1 90 ? 0.708 16.582 16.038 1.00 85.81 90 SER A O 1
ATOM 743 N N . GLY A 1 91 ? 0.556 14.415 15.424 1.00 80.94 91 GLY A N 1
ATOM 744 C CA . GLY A 1 91 ? 1.968 14.064 15.635 1.00 80.94 91 GLY A CA 1
ATOM 745 C C . GLY A 1 91 ? 2.430 14.166 17.092 1.00 80.94 91 GLY A C 1
ATOM 746 O O . GLY A 1 91 ? 3.624 14.257 17.360 1.00 80.94 91 GLY A O 1
ATOM 747 N N . LYS A 1 92 ? 1.489 14.212 18.042 1.00 83.62 92 LYS A N 1
ATOM 748 C CA . LYS A 1 92 ? 1.762 14.399 19.477 1.00 83.62 92 LYS A CA 1
ATOM 749 C C . LYS A 1 92 ? 1.841 13.090 20.264 1.00 83.62 92 LYS A C 1
ATOM 751 O O . LYS A 1 92 ? 2.038 13.139 21.476 1.00 83.62 92 LYS A O 1
ATOM 756 N N . MET A 1 93 ? 1.637 11.943 19.616 1.00 84.88 93 MET A N 1
ATOM 757 C CA . MET A 1 93 ? 1.636 10.628 20.254 1.00 84.88 93 MET A CA 1
ATOM 758 C C . MET A 1 93 ? 2.722 9.727 19.675 1.00 84.88 93 MET A C 1
ATOM 760 O O . MET A 1 93 ? 3.147 9.885 18.536 1.00 84.88 93 MET A O 1
ATOM 764 N N . PHE A 1 94 ? 3.179 8.784 20.497 1.00 87.81 94 PHE A N 1
ATOM 765 C CA . PHE A 1 94 ? 4.043 7.699 20.049 1.00 87.81 94 PHE A CA 1
ATOM 766 C C . PHE A 1 94 ? 3.238 6.701 19.220 1.00 87.81 94 PHE A C 1
ATOM 768 O O . PHE A 1 94 ? 2.080 6.420 19.544 1.00 87.81 94 PHE A O 1
ATOM 775 N N . SER A 1 95 ? 3.877 6.116 18.210 1.00 83.25 95 SER A N 1
ATOM 776 C CA . SER A 1 95 ? 3.282 5.109 17.325 1.00 83.25 95 SER A CA 1
ATOM 777 C C . SER A 1 95 ? 2.619 3.954 18.082 1.00 83.25 95 SER A C 1
ATOM 779 O O . SER A 1 95 ? 1.542 3.493 17.714 1.00 83.25 95 SER A O 1
ATOM 781 N N . GLU A 1 96 ? 3.220 3.507 19.183 1.00 86.69 96 GLU A N 1
ATOM 782 C CA . GLU A 1 96 ? 2.715 2.426 20.026 1.00 86.69 96 GLU A CA 1
ATOM 783 C C . GLU A 1 96 ? 1.390 2.807 20.695 1.00 86.69 96 GLU A C 1
ATOM 785 O O . GLU A 1 96 ? 0.455 2.004 20.744 1.00 86.69 96 GLU A O 1
ATOM 790 N N . THR A 1 97 ? 1.285 4.051 21.169 1.00 88.62 97 THR A N 1
ATOM 791 C CA . THR A 1 97 ? 0.061 4.587 21.772 1.00 88.62 97 THR A CA 1
ATOM 792 C C . THR A 1 97 ? -1.048 4.690 20.736 1.00 88.62 97 THR A C 1
ATOM 794 O O . THR A 1 97 ? -2.197 4.358 21.028 1.00 88.62 97 THR A O 1
ATOM 797 N N . GLU A 1 98 ? -0.713 5.113 19.518 1.00 86.25 98 GLU A N 1
ATOM 798 C CA . GLU A 1 98 ? -1.693 5.259 18.445 1.00 86.25 98 GLU A CA 1
ATOM 799 C C . GLU A 1 98 ? -2.326 3.921 18.068 1.00 86.25 98 GLU A C 1
ATOM 801 O O . GLU A 1 98 ? -3.552 3.795 18.007 1.00 86.25 98 GLU A O 1
ATOM 806 N N . VAL A 1 99 ? -1.492 2.894 17.904 1.00 83.94 99 VAL A N 1
ATOM 807 C CA . VAL A 1 99 ? -1.948 1.536 17.592 1.00 83.94 99 VAL A CA 1
ATOM 808 C C . VAL A 1 99 ? -2.797 0.962 18.731 1.00 83.94 99 VAL A C 1
ATOM 810 O O . VAL A 1 99 ? -3.805 0.299 18.478 1.00 83.94 99 VAL A O 1
ATOM 813 N N . PHE A 1 100 ? -2.445 1.246 19.987 1.00 86.56 100 PHE A N 1
ATOM 814 C CA . PHE A 1 100 ? -3.214 0.778 21.140 1.00 86.56 100 PHE A CA 1
ATOM 815 C C . PHE A 1 100 ? -4.602 1.428 21.226 1.00 86.56 100 PHE A C 1
ATOM 817 O O . PHE A 1 100 ? -5.596 0.744 21.484 1.00 86.56 100 PHE A O 1
ATOM 824 N N . LEU A 1 101 ? -4.693 2.735 20.964 1.00 87.00 101 LEU A N 1
ATOM 825 C CA . LEU A 1 101 ? -5.967 3.454 20.925 1.00 87.00 101 LEU A CA 1
ATOM 826 C C . LEU A 1 101 ? -6.884 2.922 19.819 1.00 87.00 101 LEU A C 1
ATOM 828 O O . LEU A 1 101 ? -8.063 2.682 20.087 1.00 87.00 101 LEU A O 1
ATOM 832 N N . LEU A 1 102 ? -6.344 2.658 18.624 1.00 84.75 102 LEU A N 1
ATOM 833 C CA . LEU A 1 102 ? -7.100 2.040 17.529 1.00 84.75 102 LEU A CA 1
ATOM 834 C C . LEU A 1 102 ? -7.647 0.661 17.929 1.00 84.75 102 LEU A C 1
ATOM 836 O O . LEU A 1 102 ? -8.830 0.390 17.742 1.00 84.75 102 LEU A O 1
ATOM 840 N N . ALA A 1 103 ? -6.832 -0.189 18.565 1.00 85.56 103 ALA A N 1
ATOM 841 C CA . ALA A 1 103 ? -7.266 -1.516 19.014 1.00 85.56 103 ALA A CA 1
ATOM 842 C C . ALA A 1 103 ? -8.397 -1.465 20.062 1.00 85.56 103 ALA A C 1
ATOM 844 O O . ALA A 1 103 ? -9.274 -2.335 20.079 1.00 85.56 103 ALA A O 1
ATOM 845 N N . ILE A 1 104 ? -8.395 -0.449 20.934 1.00 85.50 104 ILE A N 1
ATOM 846 C CA . ILE A 1 104 ? -9.480 -0.206 21.895 1.00 85.50 104 ILE A CA 1
ATOM 847 C C . ILE A 1 104 ? -10.745 0.273 21.179 1.00 85.50 104 ILE A C 1
ATOM 849 O O . ILE A 1 104 ? -11.832 -0.214 21.491 1.00 85.50 104 ILE A O 1
ATOM 853 N N . GLN A 1 105 ? -10.621 1.211 20.236 1.00 84.38 105 GLN A N 1
ATOM 854 C CA . GLN A 1 105 ? -11.755 1.752 19.475 1.00 84.38 105 GLN A CA 1
ATOM 855 C C . GLN A 1 105 ? -12.461 0.666 18.656 1.00 84.38 105 GLN A C 1
ATOM 857 O O . GLN A 1 105 ? -13.689 0.593 18.647 1.00 84.38 105 GLN A O 1
ATOM 862 N N . ASP A 1 106 ? -11.684 -0.238 18.070 1.00 82.69 106 ASP A N 1
ATOM 863 C CA . ASP A 1 106 ? -12.177 -1.424 17.372 1.00 82.69 106 ASP A CA 1
ATOM 864 C C . ASP A 1 106 ? -12.692 -2.526 18.321 1.00 82.69 106 ASP A C 1
ATOM 866 O O . ASP A 1 106 ? -13.299 -3.504 17.894 1.00 82.69 106 ASP A O 1
ATOM 870 N N . GLN A 1 107 ? -12.524 -2.358 19.637 1.00 82.75 107 GLN A N 1
ATOM 871 C CA . GLN A 1 107 ? -12.912 -3.328 20.670 1.00 82.75 107 GLN A CA 1
ATOM 872 C C . GLN A 1 107 ? -12.252 -4.703 20.493 1.00 82.75 107 GLN A C 1
ATOM 874 O O . GLN A 1 107 ? -12.784 -5.718 20.942 1.00 82.75 107 GLN A O 1
ATOM 879 N N . VAL A 1 108 ? -11.063 -4.733 19.883 1.00 79.88 108 VAL A N 1
ATOM 880 C CA . VAL A 1 108 ? -10.235 -5.942 19.743 1.00 79.88 108 VAL A CA 1
ATOM 881 C C . VAL A 1 108 ? -9.744 -6.409 21.115 1.00 79.88 108 VAL A C 1
ATOM 883 O O . VAL A 1 108 ? -9.571 -7.602 21.354 1.00 79.88 108 VAL A O 1
ATOM 886 N N . ILE A 1 109 ? -9.547 -5.463 22.038 1.00 78.88 109 ILE A N 1
ATOM 887 C CA . ILE A 1 109 ? -9.153 -5.734 23.418 1.00 78.88 109 ILE A CA 1
ATOM 888 C C . ILE A 1 109 ? -10.413 -5.762 24.297 1.00 78.88 109 ILE A C 1
ATOM 890 O O . ILE A 1 109 ? -11.096 -4.738 24.427 1.00 78.88 109 ILE A O 1
ATOM 894 N N . PRO A 1 110 ? -10.735 -6.896 24.948 1.00 71.44 110 PRO A N 1
ATOM 895 C CA . PRO A 1 110 ? -11.891 -6.979 25.825 1.00 71.44 110 PRO A CA 1
ATOM 896 C C . PRO A 1 110 ? -11.657 -6.126 27.074 1.00 71.44 110 PRO A C 1
ATOM 898 O 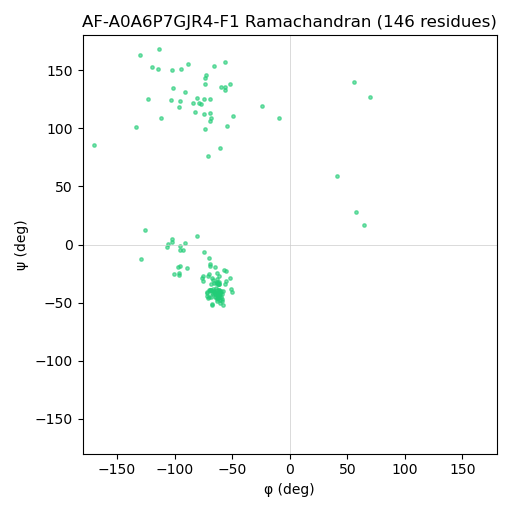O . PRO A 1 110 ? -10.877 -6.467 27.961 1.00 71.44 110 PRO A O 1
ATOM 901 N N . THR A 1 111 ? -12.366 -5.006 27.169 1.00 74.56 111 THR A N 1
ATOM 902 C CA . THR A 1 111 ? -12.417 -4.205 28.395 1.00 74.56 111 THR A CA 1
ATOM 903 C C . THR A 1 111 ? -13.641 -4.601 29.223 1.00 74.56 111 THR A C 1
ATOM 905 O O . THR A 1 111 ? -14.683 -4.990 28.687 1.00 74.56 111 THR A O 1
ATOM 908 N N . ARG A 1 112 ? -13.560 -4.462 30.555 1.00 72.44 112 ARG A N 1
ATOM 909 C CA . ARG A 1 112 ? -14.689 -4.728 31.474 1.00 72.44 112 ARG A CA 1
ATOM 910 C C . ARG A 1 112 ? -15.977 -3.987 31.084 1.00 72.44 112 ARG A C 1
ATOM 912 O O . ARG A 1 112 ? -17.070 -4.478 31.359 1.00 72.44 112 ARG A O 1
ATOM 919 N N . ASN A 1 113 ? -15.854 -2.824 30.442 1.00 69.12 113 ASN A N 1
ATOM 920 C CA . ASN A 1 113 ? -16.989 -2.021 29.993 1.00 69.12 113 ASN A CA 1
ATOM 921 C C . ASN A 1 113 ? -17.754 -2.689 28.834 1.00 69.12 113 ASN A C 1
ATOM 923 O O . ASN A 1 113 ? -18.985 -2.701 28.830 1.00 69.12 113 ASN A O 1
ATOM 927 N N . TYR A 1 114 ? -17.043 -3.315 27.890 1.00 62.28 114 TYR A N 1
ATOM 928 C CA . TYR A 1 114 ? -17.664 -4.034 26.772 1.00 62.28 114 TYR A CA 1
ATOM 929 C C . TYR A 1 114 ? -18.329 -5.331 27.232 1.00 62.28 114 TYR A C 1
ATOM 931 O O . TYR A 1 114 ? -19.474 -5.591 26.869 1.00 62.28 114 TYR A O 1
ATOM 939 N N . LEU A 1 115 ? -17.672 -6.077 28.126 1.00 61.25 115 LEU A N 1
ATOM 940 C CA . LEU A 1 115 ? -18.204 -7.331 28.670 1.00 61.25 115 LEU A CA 1
ATOM 941 C C . LEU A 1 115 ? -19.543 -7.130 29.397 1.00 61.25 115 LEU A C 1
ATOM 943 O O . LEU A 1 115 ? -20.474 -7.911 29.206 1.00 61.25 115 LEU A O 1
ATOM 947 N N . LYS A 1 116 ? -19.682 -6.031 30.155 1.00 60.81 116 LYS A N 1
ATOM 948 C CA . LYS A 1 116 ? -20.925 -5.679 30.862 1.00 60.81 116 LYS A CA 1
ATOM 949 C C . LYS A 1 116 ? -22.103 -5.422 29.912 1.00 60.81 116 LYS A C 1
ATOM 951 O O . LYS A 1 116 ? -23.247 -5.657 30.292 1.00 60.81 116 LYS A O 1
ATOM 956 N N . ARG A 1 117 ? -21.838 -4.950 28.688 1.00 52.66 117 ARG A N 1
ATOM 957 C CA . ARG A 1 117 ? -22.867 -4.688 27.668 1.00 52.66 117 ARG A CA 1
ATOM 958 C C . ARG A 1 117 ? -23.377 -5.981 27.017 1.00 52.66 117 ARG A C 1
ATOM 960 O O . ARG A 1 117 ? -24.535 -6.029 26.620 1.00 52.66 117 ARG A O 1
ATOM 967 N N . SER A 1 118 ? -22.544 -7.019 26.946 1.00 46.25 118 SER A N 1
ATOM 968 C CA . SER A 1 118 ? -22.875 -8.320 26.344 1.00 46.25 118 SER A CA 1
ATOM 969 C C . SER A 1 118 ? -23.489 -9.347 27.308 1.00 46.25 118 SER A C 1
ATOM 971 O O . SER A 1 118 ? -24.144 -10.269 26.835 1.00 46.25 118 SER A O 1
ATOM 973 N N . SER A 1 119 ? -23.322 -9.212 28.633 1.00 43.75 119 SER A N 1
ATOM 974 C CA . SER A 1 119 ? -23.737 -10.247 29.605 1.00 43.75 119 SER A CA 1
ATOM 975 C C . SER A 1 119 ? -24.678 -9.777 30.728 1.00 43.75 119 SER A C 1
ATOM 977 O O . SER A 1 119 ? -24.857 -10.494 31.711 1.00 43.75 119 SER A O 1
ATOM 979 N N . GLY A 1 120 ? -25.261 -8.578 30.636 1.00 41.53 120 GLY A N 1
ATOM 980 C CA . GLY A 1 120 ? -26.153 -8.024 31.667 1.00 41.53 120 GLY A CA 1
ATOM 981 C C . GLY A 1 120 ? -27.599 -7.840 31.188 1.00 41.53 120 GLY A C 1
ATOM 982 O O . GLY A 1 120 ? -27.812 -7.580 30.002 1.00 41.53 120 GLY A O 1
ATOM 983 N N . PRO A 1 121 ? -28.611 -7.923 32.079 1.00 38.41 121 PRO A N 1
ATOM 984 C CA . PRO A 1 121 ? -29.988 -7.591 31.719 1.00 38.41 121 PRO A CA 1
ATOM 985 C C . PRO A 1 121 ? -30.041 -6.161 31.171 1.00 38.41 121 PRO A C 1
ATOM 987 O O . PRO A 1 121 ? -29.450 -5.250 31.758 1.00 38.41 121 PRO A O 1
ATOM 990 N N . LYS A 1 122 ? -30.730 -5.984 30.032 1.00 41.19 122 LYS A N 1
ATOM 991 C CA . LYS A 1 122 ? -30.870 -4.716 29.300 1.00 41.19 122 LYS A CA 1
ATOM 992 C C . LYS A 1 122 ? -31.544 -3.658 30.178 1.00 41.19 122 LYS A C 1
ATOM 994 O O . LYS A 1 122 ? -32.742 -3.422 30.083 1.00 41.19 122 LYS A O 1
ATOM 999 N N . ARG A 1 123 ? -30.775 -2.991 31.033 1.00 41.47 123 ARG A N 1
ATOM 1000 C CA . ARG A 1 123 ? -31.160 -1.688 31.569 1.00 41.47 123 ARG A CA 1
ATOM 1001 C C . ARG A 1 123 ? -30.893 -0.691 3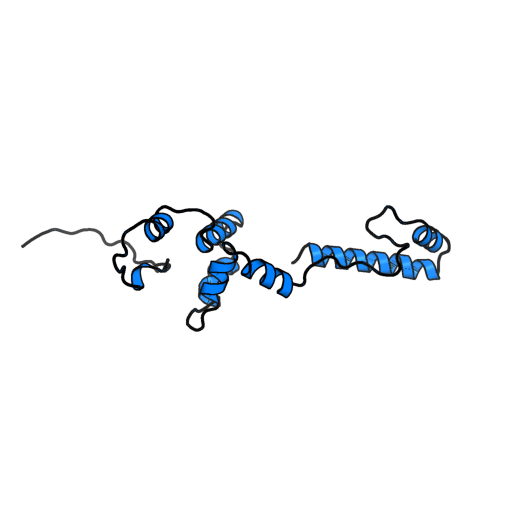0.453 1.00 41.47 123 ARG A C 1
ATOM 1003 O O . ARG A 1 123 ? -29.765 -0.630 29.971 1.00 41.47 123 ARG A O 1
ATOM 1010 N N . GLN A 1 124 ? -31.922 0.028 30.006 1.00 40.19 124 GLN A N 1
ATOM 1011 C CA . GLN A 1 124 ? -31.764 1.155 29.088 1.00 40.19 124 GLN A CA 1
ATOM 1012 C C . GLN A 1 124 ? -30.759 2.128 29.706 1.00 40.19 124 GLN A C 1
ATOM 1014 O O . GLN A 1 124 ? -31.068 2.852 30.649 1.00 40.19 124 GLN A O 1
ATOM 1019 N N . ILE A 1 125 ? -29.528 2.092 29.206 1.00 42.22 125 ILE A N 1
ATOM 1020 C CA . ILE A 1 125 ? -28.538 3.112 29.503 1.00 42.22 125 ILE A CA 1
ATOM 1021 C C . ILE A 1 125 ? -28.827 4.230 28.501 1.00 42.22 125 ILE A C 1
ATOM 1023 O O . ILE A 1 125 ? -28.831 3.956 27.296 1.00 42.22 125 ILE A O 1
ATOM 1027 N N . PRO A 1 126 ? -29.110 5.458 28.957 1.00 34.91 126 PRO A N 1
ATOM 1028 C CA . PRO A 1 126 ? -29.331 6.579 28.063 1.00 34.91 126 PRO A CA 1
ATOM 1029 C C . PRO A 1 126 ? -28.179 6.719 27.063 1.00 34.91 126 PRO A C 1
ATOM 1031 O O . PRO A 1 126 ? -27.003 6.592 27.415 1.00 34.91 126 PRO A O 1
ATOM 1034 N N . ILE A 1 127 ? -28.529 6.999 25.810 1.00 41.97 127 ILE A N 1
ATOM 1035 C CA . ILE A 1 127 ? -27.629 7.007 24.645 1.00 41.97 127 ILE A CA 1
ATOM 1036 C C . ILE A 1 127 ? -26.411 7.937 24.858 1.00 41.97 127 ILE A C 1
ATOM 1038 O O . ILE A 1 127 ? -25.340 7.696 24.305 1.00 41.97 127 ILE A O 1
ATOM 1042 N N . TRP A 1 128 ? -26.508 8.929 25.751 1.00 37.56 128 TRP A N 1
ATOM 1043 C CA . TRP A 1 128 ? -25.424 9.861 26.070 1.00 37.56 128 TRP A CA 1
ATOM 1044 C C . TRP A 1 128 ? -24.227 9.257 26.828 1.00 37.56 128 TRP A C 1
ATOM 1046 O O . TRP A 1 128 ? -23.149 9.846 26.770 1.00 37.56 128 TRP A O 1
ATOM 1056 N N . MET A 1 129 ? -24.377 8.088 27.468 1.00 31.69 129 MET A N 1
ATOM 1057 C CA . MET A 1 129 ? -23.307 7.376 28.198 1.00 31.69 129 MET A CA 1
ATOM 1058 C C . MET A 1 129 ? -22.556 6.332 27.354 1.00 31.69 129 MET A C 1
ATOM 1060 O O . MET A 1 129 ? -21.610 5.712 27.835 1.00 31.69 129 MET A O 1
ATOM 1064 N N . SER A 1 130 ? -22.979 6.097 26.107 1.00 36.25 130 SER A N 1
ATOM 1065 C CA . SER A 1 130 ? -22.447 5.007 25.275 1.00 36.25 130 SER A CA 1
ATOM 1066 C C . SER A 1 130 ? -21.321 5.408 24.321 1.00 36.25 130 SER A C 1
ATOM 1068 O O . SER A 1 130 ? -20.753 4.514 23.693 1.00 36.25 130 SER A O 1
ATOM 1070 N N . SER A 1 131 ? -20.972 6.694 24.244 1.00 35.38 131 SER A N 1
ATOM 1071 C CA . SER A 1 131 ? -19.827 7.190 23.473 1.00 35.38 131 SER A CA 1
ATOM 1072 C C . SER A 1 131 ? -18.645 7.471 24.405 1.00 35.38 131 SER A C 1
ATOM 1074 O O . SER A 1 131 ? -18.845 8.145 25.420 1.00 35.38 131 SER A O 1
ATOM 1076 N N . PRO A 1 132 ? -17.409 7.062 24.065 1.00 41.94 132 PRO A N 1
ATOM 1077 C CA . PRO A 1 132 ? -16.215 7.648 24.652 1.00 41.94 132 PRO A CA 1
ATOM 1078 C C . PRO A 1 132 ? -16.081 9.067 24.086 1.00 41.94 132 PRO A C 1
ATOM 1080 O O . PRO A 1 132 ? -15.322 9.330 23.160 1.00 41.94 132 PRO A O 1
ATOM 1083 N N . ARG A 1 133 ? -16.905 9.989 24.593 1.00 40.12 133 ARG A N 1
ATOM 1084 C CA . ARG A 1 133 ? -16.734 11.414 24.338 1.00 40.12 133 ARG A CA 1
ATOM 1085 C C . ARG A 1 133 ? -15.478 11.831 25.088 1.00 40.12 133 ARG A C 1
ATOM 1087 O O . ARG A 1 133 ? -15.446 11.799 26.316 1.00 40.12 133 ARG A O 1
ATOM 1094 N N . ILE A 1 134 ? -14.451 12.194 24.329 1.00 40.47 134 ILE A N 1
ATOM 1095 C CA . ILE A 1 134 ? -13.331 13.000 24.802 1.00 40.47 134 ILE A CA 1
ATOM 1096 C C . ILE A 1 134 ? -13.952 14.205 25.516 1.00 40.47 134 ILE A C 1
ATOM 1098 O O . ILE A 1 134 ? -14.629 15.023 24.894 1.00 40.47 134 ILE A O 1
ATOM 1102 N N . HIS A 1 135 ? -13.806 14.258 26.837 1.00 31.95 135 HIS A N 1
ATOM 1103 C CA . HIS A 1 135 ? -14.222 15.405 27.630 1.00 31.95 135 HIS A CA 1
ATOM 1104 C C . HIS A 1 135 ? -13.193 16.517 27.386 1.00 31.95 135 HIS A C 1
ATOM 1106 O O . HIS A 1 135 ? -12.002 16.272 27.602 1.00 31.95 135 HIS A O 1
ATOM 1112 N N . PRO A 1 136 ? -13.586 17.730 26.964 1.00 33.59 136 PRO A N 1
ATOM 1113 C CA . PRO A 1 136 ? -12.703 18.867 27.098 1.00 33.59 136 PRO A CA 1
ATOM 1114 C C . PRO A 1 136 ? -12.593 19.186 28.591 1.00 33.59 136 PRO A C 1
ATOM 1116 O O . PRO A 1 136 ? -13.590 19.314 29.303 1.00 33.59 136 PRO A O 1
ATOM 1119 N N . THR A 1 137 ? -11.347 19.225 29.047 1.00 37.84 137 THR A N 1
ATOM 1120 C CA . THR A 1 137 ? -10.833 19.910 30.236 1.00 37.84 137 THR A CA 1
ATOM 1121 C C . THR A 1 137 ? -11.822 20.861 30.923 1.00 37.84 137 THR A C 1
ATOM 1123 O O . THR A 1 137 ? -12.038 21.978 30.456 1.00 37.84 137 THR A O 1
ATOM 1126 N N . SER A 1 138 ? -12.320 20.478 32.098 1.00 28.95 138 SER A N 1
ATOM 1127 C CA . SER A 1 138 ? -12.695 21.437 33.139 1.00 28.95 138 SER A CA 1
ATOM 1128 C C . SER A 1 138 ? -11.714 21.264 34.290 1.00 28.95 138 SER A C 1
ATOM 1130 O O . SER A 1 138 ? -11.699 20.232 34.963 1.00 28.95 138 SER A O 1
ATOM 1132 N N . TYR A 1 139 ? -10.843 22.256 34.444 1.00 31.11 139 TYR A N 1
ATOM 1133 C CA . TYR A 1 139 ? -9.887 22.348 35.531 1.00 31.11 139 TYR A CA 1
ATOM 1134 C C . TYR A 1 139 ? -10.597 22.297 36.889 1.00 31.11 139 TYR A C 1
ATOM 1136 O O . TYR A 1 139 ? -11.619 22.937 37.114 1.00 31.11 139 TYR A O 1
ATOM 1144 N N . TRP A 1 140 ? -9.997 21.498 37.761 1.00 33.03 140 TRP A N 1
ATOM 1145 C CA . TRP A 1 140 ? -10.135 21.425 39.205 1.00 33.03 140 TRP A CA 1
ATOM 1146 C C . TRP A 1 140 ? -10.625 22.704 39.899 1.00 33.03 140 TRP A C 1
ATOM 1148 O O . TRP A 1 140 ? -9.928 23.713 39.938 1.00 33.03 140 TRP A O 1
ATOM 1158 N N . GLY A 1 141 ? -11.770 22.580 40.565 1.00 26.52 141 GLY A N 1
ATOM 1159 C CA . GLY A 1 141 ? -12.146 23.378 41.726 1.00 26.52 141 GLY A CA 1
ATOM 1160 C C . GLY A 1 141 ? -12.688 22.440 42.806 1.00 26.52 141 GLY A C 1
ATOM 1161 O O . GLY A 1 141 ? -13.819 21.975 42.718 1.00 26.52 141 GLY A O 1
ATOM 1162 N N . LEU A 1 142 ? -11.863 22.123 43.801 1.00 31.08 142 LEU A N 1
ATOM 1163 C CA . LEU A 1 142 ? -12.252 21.544 45.096 1.00 31.08 142 LEU A CA 1
ATOM 1164 C C . LEU A 1 142 ? -11.947 22.601 46.180 1.00 31.08 142 LEU A C 1
ATOM 1166 O O . LEU A 1 142 ? -11.101 23.457 45.927 1.00 31.08 142 LEU A O 1
ATOM 1170 N N . PRO A 1 143 ? -12.401 22.455 47.439 1.00 44.06 143 PRO A N 1
ATOM 1171 C CA . PRO A 1 143 ? -13.697 21.985 47.943 1.00 44.06 143 PRO A CA 1
ATOM 1172 C C . PRO A 1 143 ? -14.283 22.970 48.991 1.00 44.06 143 PRO A C 1
ATOM 1174 O O . PRO A 1 143 ? -13.551 23.755 49.590 1.00 44.06 143 PRO A O 1
ATOM 1177 N N . GLY A 1 144 ? -15.584 22.904 49.301 1.00 29.80 144 GLY A N 1
ATOM 1178 C CA . GLY A 1 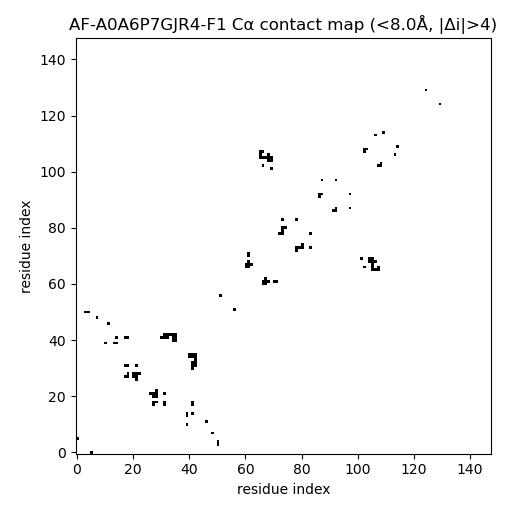144 ? -16.118 23.736 50.388 1.00 29.80 144 GLY A CA 1
ATOM 1179 C C . GLY A 1 144 ? -17.544 23.448 50.849 1.00 29.80 144 GLY A C 1
ATOM 1180 O O . GLY A 1 144 ? -18.466 24.128 50.432 1.00 29.80 144 GLY A O 1
ATOM 1181 N N . VAL A 1 145 ? -17.645 22.489 51.773 1.00 34.34 145 VAL A N 1
ATOM 1182 C CA . VAL A 1 145 ? -18.511 22.466 52.972 1.00 34.34 145 VAL A CA 1
ATOM 1183 C C . VAL A 1 145 ? -20.045 22.334 52.822 1.00 34.34 145 VAL A C 1
ATOM 1185 O O . VAL A 1 145 ? -20.742 23.074 52.144 1.00 34.34 145 VAL A O 1
ATOM 1188 N N . CYS A 1 146 ? -20.535 21.326 53.547 1.00 35.50 146 CYS A N 1
ATOM 1189 C CA . CYS A 1 146 ? -21.893 20.823 53.737 1.00 35.50 146 CYS A CA 1
ATOM 1190 C C . CYS A 1 146 ? -22.885 21.762 54.459 1.00 35.50 146 CYS A C 1
ATOM 1192 O O . CYS A 1 146 ? -22.461 22.429 55.392 1.00 35.50 146 CYS A O 1
ATOM 1194 N N . ARG A 1 147 ? -24.190 21.560 54.147 1.00 33.69 147 ARG A N 1
ATOM 1195 C CA . ARG A 1 147 ? -25.427 21.585 54.998 1.00 33.69 147 ARG A CA 1
ATOM 1196 C C . ARG A 1 147 ? -25.706 22.874 55.804 1.00 33.69 147 ARG A C 1
ATOM 1198 O O . ARG A 1 147 ? -24.804 23.424 56.406 1.00 33.69 147 ARG A O 1
ATOM 1205 N N . ASN A 1 148 ? -26.923 23.398 55.948 1.00 36.84 148 ASN A N 1
ATOM 1206 C CA . ASN A 1 148 ? -28.313 22.937 55.815 1.00 36.84 148 ASN A CA 1
ATOM 1207 C C . ASN A 1 148 ? -29.150 24.115 55.298 1.00 36.84 148 ASN A C 1
ATOM 1209 O O . ASN A 1 148 ? -28.763 25.262 55.616 1.00 36.84 148 ASN A O 1
#

pLDDT: mean 73.34, std 20.33, range [26.52, 95.75]

Solvent-accessible surface area (backbone atoms only — not comparable to full-atom values): 9428 Å² total; per-residue (Å²): 135,61,67,65,64,51,48,52,50,52,46,50,52,51,48,50,51,48,56,60,44,29,76,80,30,71,68,41,37,54,48,31,68,67,34,70,87,53,95,69,34,53,52,49,92,70,82,86,81,84,72,72,49,74,66,53,48,49,52,59,39,52,70,33,90,47,71,17,45,46,62,58,61,38,70,36,94,91,41,62,47,67,73,74,48,38,71,80,71,62,73,82,67,54,73,69,58,52,54,52,52,51,38,50,63,26,52,69,53,88,45,75,73,59,53,54,70,77,75,50,83,88,68,88,69,63,76,84,75,76,57,92,68,81,73,79,86,77,81,88,84,84,86,85,86,80,91,131

Organism: NCBI:txid50390

Mean predicted aligned error: 15.29 Å

Radius of gyration: 26.91 Å; Cα contacts (8 Å, |Δi|>4): 75; chains: 1; bounding box: 57×41×82 Å

Sequence (148 aa):
MDIGEQLDKQMANLRTYFKAQAESSTFHRSICAVDDSTPLKLREQEMRINHLSKDEKMRTWMGKPLHGRHLNEVNQEYVDSRASNYWLVSGKMFSETEVFLLAIQDQVIPTRNYLKRSSGPKRQIPIWMSSPRIHPTSYWGLPGVCRN